Protein AF-A0A2E7U4L3-F1 (afdb_monomer_lite)

Structure (mmCIF, N/CA/C/O backbone):
data_AF-A0A2E7U4L3-F1
#
_entry.id   AF-A0A2E7U4L3-F1
#
loop_
_atom_site.group_PDB
_atom_site.id
_atom_site.type_symbol
_atom_site.label_atom_id
_atom_site.label_alt_id
_atom_site.label_comp_id
_atom_site.label_asym_id
_atom_site.label_entity_id
_atom_site.label_seq_id
_atom_site.pdbx_PDB_ins_code
_a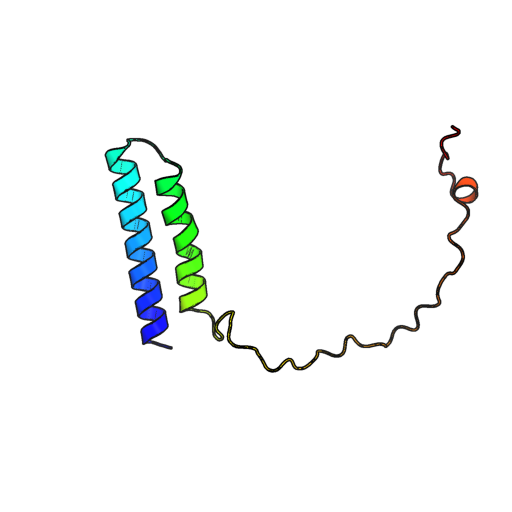tom_site.Cartn_x
_atom_site.Cartn_y
_atom_site.Cartn_z
_atom_site.occupancy
_atom_site.B_iso_or_equiv
_atom_site.auth_seq_id
_atom_site.auth_comp_id
_atom_site.auth_asym_id
_atom_site.auth_atom_id
_atom_site.pdbx_PDB_model_num
ATOM 1 N N . MET A 1 1 ? 14.058 -9.959 -10.956 1.00 66.25 1 MET A N 1
ATOM 2 C CA . MET A 1 1 ? 12.629 -9.590 -11.115 1.00 66.25 1 MET A CA 1
ATOM 3 C C . MET A 1 1 ? 11.673 -10.412 -10.248 1.00 66.25 1 MET A C 1
ATOM 5 O O . MET A 1 1 ? 11.119 -9.844 -9.322 1.00 66.25 1 MET A O 1
ATOM 9 N N . ARG A 1 2 ? 11.509 -11.732 -10.452 1.00 80.62 2 ARG A N 1
ATOM 10 C CA . ARG A 1 2 ? 10.492 -12.543 -9.732 1.00 80.62 2 ARG A CA 1
ATOM 11 C C . ARG A 1 2 ? 10.566 -12.469 -8.197 1.00 80.62 2 ARG A C 1
ATOM 13 O O . ARG A 1 2 ? 9.537 -12.325 -7.552 1.00 80.62 2 ARG A O 1
ATOM 20 N N . ALA A 1 3 ? 11.769 -12.500 -7.621 1.00 85.56 3 ALA A N 1
ATOM 21 C CA . ALA A 1 3 ? 11.955 -12.378 -6.172 1.00 85.56 3 ALA A CA 1
ATOM 22 C C . ALA A 1 3 ? 11.545 -10.997 -5.617 1.00 85.56 3 ALA A C 1
ATOM 24 O O . ALA A 1 3 ? 10.946 -10.927 -4.551 1.00 85.56 3 ALA A O 1
ATOM 25 N N . ARG A 1 4 ? 11.811 -9.911 -6.360 1.00 82.69 4 ARG A N 1
ATOM 26 C CA . ARG A 1 4 ? 11.434 -8.531 -5.988 1.00 82.69 4 ARG A CA 1
ATOM 27 C C . ARG A 1 4 ? 9.918 -8.352 -5.995 1.00 82.69 4 ARG A C 1
ATOM 29 O O . ARG A 1 4 ? 9.357 -7.817 -5.047 1.00 82.69 4 ARG A O 1
ATOM 36 N N . VAL A 1 5 ? 9.264 -8.888 -7.026 1.00 87.00 5 VAL A N 1
ATOM 37 C CA . VAL A 1 5 ? 7.800 -8.898 -7.137 1.00 87.00 5 VAL A CA 1
ATOM 38 C C . VAL A 1 5 ? 7.174 -9.663 -5.970 1.00 87.00 5 VAL A C 1
ATOM 40 O O . VAL A 1 5 ? 6.269 -9.149 -5.320 1.00 87.00 5 VAL A O 1
ATOM 43 N N . LEU A 1 6 ? 7.686 -10.860 -5.656 1.00 91.75 6 LEU A N 1
ATOM 44 C CA . LEU A 1 6 ? 7.210 -11.653 -4.517 1.00 91.75 6 LEU A CA 1
ATOM 45 C C . LEU A 1 6 ? 7.417 -10.927 -3.182 1.00 91.75 6 LEU A C 1
ATOM 47 O O . LEU A 1 6 ? 6.496 -10.881 -2.373 1.00 91.75 6 LEU A O 1
ATOM 51 N N . ALA A 1 7 ? 8.590 -10.328 -2.964 1.00 89.69 7 ALA A N 1
ATOM 52 C CA . ALA A 1 7 ? 8.880 -9.575 -1.747 1.00 89.69 7 ALA A CA 1
ATOM 53 C C . ALA A 1 7 ? 7.936 -8.376 -1.576 1.00 89.69 7 ALA A C 1
ATOM 55 O O . ALA A 1 7 ? 7.391 -8.182 -0.493 1.00 89.69 7 ALA A O 1
ATOM 56 N N . GLY A 1 8 ? 7.685 -7.614 -2.642 1.00 90.69 8 GLY A N 1
ATOM 57 C CA . GLY A 1 8 ? 6.756 -6.487 -2.596 1.00 90.69 8 GLY A CA 1
ATOM 58 C C . GLY A 1 8 ? 5.302 -6.897 -2.375 1.00 90.69 8 GLY A C 1
ATOM 59 O O . GLY A 1 8 ? 4.585 -6.222 -1.639 1.00 90.69 8 GLY A O 1
ATOM 60 N N . TRP A 1 9 ? 4.879 -8.038 -2.924 1.00 92.50 9 TRP A N 1
ATOM 61 C CA . TRP A 1 9 ? 3.571 -8.626 -2.624 1.00 92.50 9 TRP A CA 1
ATOM 62 C C . TRP A 1 9 ? 3.447 -9.035 -1.155 1.00 92.50 9 TRP A C 1
ATOM 64 O O . TRP A 1 9 ? 2.464 -8.687 -0.506 1.00 92.50 9 TRP A O 1
ATOM 74 N N . ILE A 1 10 ? 4.452 -9.729 -0.614 1.00 95.19 10 ILE A N 1
ATOM 75 C CA . ILE A 1 10 ? 4.486 -10.125 0.801 1.00 95.19 10 ILE A CA 1
ATOM 76 C C . ILE A 1 10 ? 4.436 -8.884 1.697 1.00 95.19 10 ILE A C 1
ATOM 78 O O . ILE A 1 10 ? 3.648 -8.841 2.640 1.00 95.19 10 ILE A O 1
ATOM 82 N N . LEU A 1 11 ? 5.235 -7.864 1.380 1.00 94.12 11 LEU A N 1
ATOM 83 C CA . LEU A 1 11 ? 5.298 -6.619 2.139 1.00 94.12 11 LEU A CA 1
ATOM 84 C C . LEU A 1 11 ? 3.966 -5.853 2.087 1.00 94.12 11 LEU A C 1
ATOM 86 O O . LEU A 1 11 ? 3.490 -5.381 3.116 1.00 94.12 11 LEU A O 1
ATOM 90 N N . SER A 1 12 ? 3.322 -5.804 0.919 1.00 91.75 12 SER A N 1
ATOM 91 C CA . SER A 1 12 ? 2.000 -5.190 0.748 1.00 91.75 12 SER A CA 1
ATOM 92 C C . SER A 1 12 ? 0.929 -5.903 1.574 1.00 91.75 12 SER A C 1
ATOM 94 O O . SER A 1 12 ? 0.174 -5.258 2.297 1.00 91.75 12 SER A O 1
ATOM 96 N N . ILE A 1 13 ? 0.890 -7.240 1.528 1.00 95.12 13 ILE A N 1
ATOM 97 C CA . ILE A 1 13 ? -0.040 -8.034 2.345 1.00 95.12 13 ILE A CA 1
ATOM 98 C C . ILE A 1 13 ? 0.224 -7.789 3.835 1.00 95.12 13 ILE A C 1
ATOM 100 O O . ILE A 1 13 ? -0.722 -7.598 4.598 1.00 95.12 13 ILE A O 1
ATOM 104 N N . ALA A 1 14 ? 1.492 -7.748 4.252 1.00 96.06 14 ALA A N 1
ATOM 105 C CA . ALA A 1 14 ? 1.854 -7.471 5.636 1.00 96.06 14 ALA A CA 1
ATOM 106 C C . ALA A 1 14 ? 1.327 -6.101 6.092 1.00 96.06 14 ALA A C 1
ATOM 108 O O . ALA A 1 14 ? 0.678 -6.027 7.135 1.00 96.06 14 ALA A O 1
ATOM 109 N N . PHE A 1 15 ? 1.530 -5.040 5.306 1.00 95.62 15 PHE A N 1
ATOM 110 C CA . PHE A 1 15 ? 1.032 -3.703 5.637 1.00 95.62 15 PHE A CA 1
ATOM 111 C C . PHE A 1 15 ? -0.494 -3.635 5.729 1.00 95.62 15 PHE A C 1
ATOM 113 O O . PHE A 1 15 ? -1.019 -3.038 6.668 1.00 95.62 15 PHE A O 1
ATOM 120 N N . ILE A 1 16 ? -1.216 -4.305 4.830 1.00 95.12 16 ILE A N 1
ATOM 121 C CA . ILE A 1 16 ? -2.682 -4.375 4.898 1.00 95.12 16 ILE A CA 1
ATOM 122 C C . ILE A 1 16 ? -3.133 -5.061 6.197 1.00 95.12 16 ILE A C 1
ATOM 124 O O . ILE A 1 16 ? -4.024 -4.559 6.884 1.00 95.12 16 ILE A O 1
ATOM 128 N N . LEU A 1 17 ? -2.497 -6.174 6.578 1.00 96.38 17 LEU A N 1
ATOM 129 C CA . LEU A 1 17 ? -2.816 -6.886 7.820 1.00 96.38 17 LEU A CA 1
ATOM 130 C C . LEU A 1 17 ? -2.483 -6.057 9.070 1.00 96.38 17 LEU A C 1
ATOM 132 O O . LEU A 1 17 ? -3.279 -6.025 10.007 1.00 96.38 17 LEU A O 1
ATOM 136 N N . LEU A 1 18 ? -1.341 -5.367 9.081 1.00 94.88 18 LEU A N 1
ATOM 137 C CA . LEU A 1 18 ? -0.933 -4.453 10.155 1.00 94.88 18 LEU A CA 1
ATOM 138 C C . LEU A 1 18 ? -1.914 -3.283 10.305 1.00 94.88 18 LEU A C 1
ATOM 140 O O . LEU A 1 18 ? -2.314 -2.965 11.425 1.00 94.88 18 LEU A O 1
ATOM 144 N N . SER A 1 19 ? -2.365 -2.703 9.189 1.00 94.50 19 SER A N 1
ATOM 145 C CA . SER A 1 19 ? -3.405 -1.670 9.190 1.00 94.50 19 SER A CA 1
ATOM 146 C C . SER A 1 19 ? -4.714 -2.191 9.787 1.00 94.50 19 SER A C 1
ATOM 148 O O . SER A 1 19 ? -5.264 -1.578 10.702 1.00 94.50 19 SER A O 1
ATOM 150 N N . GLY A 1 20 ? -5.167 -3.369 9.344 1.00 94.19 20 GLY A N 1
ATOM 151 C CA . GLY A 1 20 ? -6.381 -4.006 9.855 1.00 94.19 20 GLY A CA 1
ATOM 152 C C . GLY A 1 20 ? -6.302 -4.343 11.346 1.00 94.19 20 GLY A C 1
ATOM 153 O O . GLY A 1 20 ? -7.256 -4.098 12.082 1.00 94.19 20 GLY A O 1
ATOM 154 N N . LYS A 1 21 ? -5.155 -4.846 11.816 1.00 95.19 21 LYS A N 1
ATOM 155 C CA . LYS A 1 21 ? -4.900 -5.111 13.240 1.00 95.19 21 LYS A CA 1
ATOM 156 C C . LYS A 1 21 ? -4.952 -3.821 14.062 1.00 95.19 21 LYS A C 1
ATOM 158 O O . LYS A 1 21 ? -5.649 -3.784 15.070 1.00 95.19 21 LYS A O 1
ATOM 163 N N . SER A 1 22 ? -4.282 -2.761 13.602 1.00 92.94 22 SER A N 1
ATOM 164 C CA . SER A 1 22 ? -4.299 -1.448 14.262 1.00 92.94 22 SER A CA 1
ATOM 165 C C . SER A 1 22 ? -5.718 -0.871 14.341 1.00 92.94 22 SER A C 1
ATOM 167 O O . SER A 1 22 ? -6.126 -0.365 15.387 1.00 92.94 22 SER A O 1
ATOM 169 N N . PHE A 1 23 ? -6.509 -1.012 13.275 1.00 93.31 23 PHE A N 1
ATOM 170 C CA . PHE A 1 23 ? -7.911 -0.597 13.266 1.00 93.31 23 PHE A CA 1
ATOM 171 C C . PHE A 1 23 ? -8.771 -1.414 14.243 1.00 93.31 23 PHE A C 1
ATOM 173 O O . PHE A 1 23 ? -9.556 -0.839 14.993 1.00 93.31 23 PHE A O 1
ATOM 180 N N . ALA A 1 24 ? -8.606 -2.740 14.272 1.00 94.00 24 ALA A N 1
ATOM 181 C CA . ALA A 1 24 ? -9.362 -3.622 15.160 1.00 94.00 24 ALA A CA 1
ATOM 182 C C . ALA A 1 24 ? -9.070 -3.363 16.649 1.00 94.00 24 ALA A C 1
ATOM 184 O O . ALA A 1 24 ? -9.978 -3.455 17.471 1.00 94.00 24 ALA A O 1
ATOM 185 N N . GLU A 1 25 ? -7.826 -3.021 16.994 1.00 93.44 25 GLU A N 1
ATOM 186 C CA . GLU A 1 25 ? -7.418 -2.721 18.373 1.00 93.44 25 GLU A CA 1
ATOM 187 C C . GLU A 1 25 ? -7.904 -1.347 18.844 1.00 93.44 25 GLU A C 1
ATOM 189 O O . GLU A 1 25 ? -8.342 -1.207 19.984 1.00 93.44 25 GLU A O 1
ATOM 194 N N . ASN A 1 26 ? -7.855 -0.337 17.973 1.00 89.00 26 ASN A N 1
ATOM 195 C CA . ASN A 1 26 ? -8.202 1.037 18.338 1.00 89.00 26 ASN A CA 1
ATOM 196 C C . ASN A 1 26 ? -9.680 1.385 18.091 1.00 89.00 26 ASN A C 1
ATOM 198 O O . ASN A 1 26 ? -10.150 2.415 18.568 1.00 89.00 26 ASN A O 1
ATOM 202 N N . GLY A 1 27 ? -10.412 0.572 17.322 1.00 88.88 27 GLY A N 1
ATOM 203 C CA . GLY A 1 27 ? -11.813 0.815 16.957 1.00 88.88 27 GLY A CA 1
ATOM 204 C C . GLY A 1 27 ? -12.034 2.017 16.027 1.00 88.88 27 GLY A C 1
ATOM 205 O O . GLY A 1 27 ? -13.175 2.380 15.752 1.00 88.88 27 GLY A O 1
ATOM 206 N N . GLN A 1 28 ? -10.958 2.643 15.546 1.00 89.88 28 GLN A N 1
ATOM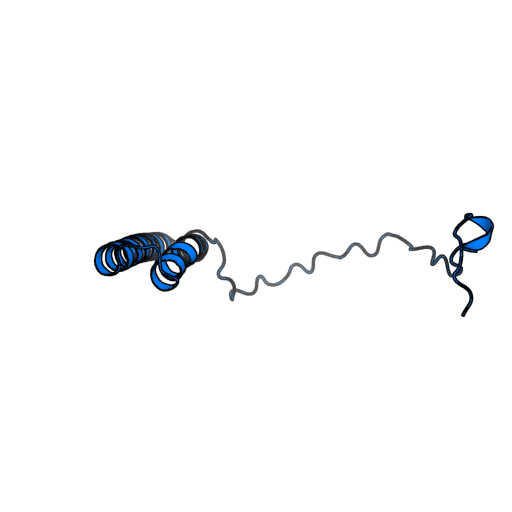 207 C CA . GLN A 1 28 ? -10.970 3.811 14.668 1.00 89.88 28 GLN A CA 1
ATOM 208 C C . GLN A 1 28 ? -9.742 3.804 13.749 1.00 89.88 28 GLN A C 1
ATOM 210 O O . GLN A 1 28 ? -8.722 3.191 14.073 1.00 89.88 28 GLN A O 1
ATOM 215 N N . LEU A 1 29 ? -9.815 4.510 12.615 1.00 89.06 29 LEU A N 1
ATOM 216 C CA . LEU A 1 29 ? -8.643 4.716 11.760 1.00 89.06 29 LEU A CA 1
ATOM 217 C C . LEU A 1 29 ? -7.698 5.729 12.414 1.00 89.06 29 LEU A C 1
ATOM 219 O O . LEU A 1 29 ? -7.954 6.931 12.423 1.00 89.06 29 LEU A O 1
ATOM 223 N N . THR A 1 30 ? -6.593 5.230 12.956 1.00 92.75 30 THR A N 1
ATOM 224 C CA . THR A 1 30 ? -5.515 6.031 13.544 1.00 92.75 30 THR A CA 1
ATOM 225 C C . THR A 1 30 ? -4.446 6.366 12.504 1.00 92.75 30 THR A C 1
ATOM 227 O O . THR A 1 30 ? -4.358 5.724 11.453 1.00 92.75 30 THR A O 1
ATOM 230 N N . THR A 1 31 ? -3.574 7.329 12.809 1.00 92.88 31 THR A N 1
ATOM 231 C CA . THR A 1 31 ? -2.408 7.668 11.972 1.00 92.88 31 THR A CA 1
ATOM 232 C C . THR A 1 31 ? -1.524 6.454 11.677 1.00 92.88 31 THR A C 1
ATOM 234 O O . THR A 1 31 ? -0.973 6.345 10.588 1.00 92.88 31 THR A O 1
ATOM 237 N N . GLU A 1 32 ? -1.431 5.506 12.610 1.00 91.25 32 GLU A N 1
ATOM 238 C CA . GLU A 1 32 ? -0.681 4.259 12.434 1.00 91.25 32 GLU A CA 1
ATOM 239 C C . GLU A 1 32 ? -1.303 3.369 11.348 1.00 91.25 32 GLU A C 1
ATOM 241 O O . GLU A 1 32 ? -0.617 2.939 10.421 1.00 91.25 32 GLU A O 1
ATOM 246 N N . SER A 1 33 ? -2.628 3.172 11.399 1.00 92.06 33 SER A N 1
ATOM 247 C CA . SER A 1 33 ? -3.363 2.413 10.377 1.00 92.06 33 SER A CA 1
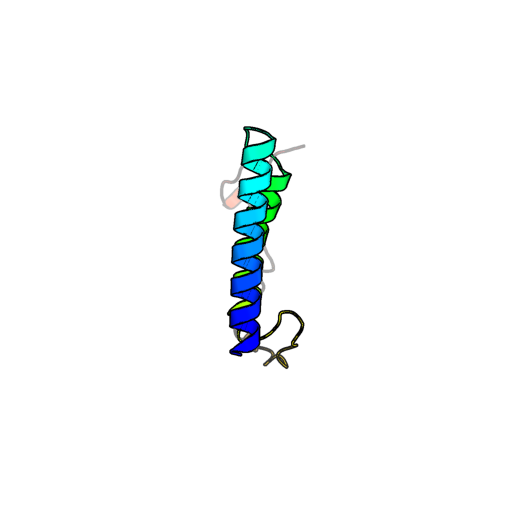ATOM 248 C C . SER A 1 33 ? -3.247 3.044 8.983 1.00 92.06 33 SER A C 1
ATOM 250 O O . SER A 1 33 ? -3.077 2.328 7.990 1.00 92.06 33 SER A O 1
ATOM 252 N N . TRP A 1 34 ? -3.255 4.380 8.919 1.00 94.88 34 TRP A N 1
ATOM 253 C CA . TRP A 1 34 ? -3.015 5.148 7.699 1.00 94.88 34 TRP A CA 1
ATOM 254 C C . TRP A 1 34 ? -1.581 4.997 7.195 1.00 94.88 34 TRP A C 1
ATOM 256 O O . TRP A 1 34 ? -1.380 4.810 5.997 1.00 94.88 34 TRP A O 1
ATOM 266 N N . GLY A 1 35 ? -0.592 5.023 8.090 1.00 95.00 35 GLY A N 1
ATOM 267 C CA . GLY A 1 35 ? 0.816 4.840 7.743 1.00 95.00 35 GLY A CA 1
ATOM 268 C C . GLY A 1 35 ? 1.062 3.516 7.021 1.00 95.00 35 GLY A C 1
ATOM 269 O O . GLY A 1 35 ? 1.688 3.494 5.962 1.00 95.00 35 GLY A O 1
ATOM 270 N N . PHE A 1 36 ? 0.492 2.420 7.525 1.00 94.12 36 PHE A N 1
ATOM 271 C CA . PHE A 1 36 ? 0.595 1.118 6.861 1.00 94.12 36 PHE A CA 1
ATOM 272 C C . PHE A 1 36 ? -0.098 1.097 5.486 1.00 94.12 36 PHE A C 1
ATOM 274 O O . PHE A 1 36 ? 0.466 0.584 4.518 1.00 94.12 36 PHE A O 1
ATOM 281 N N . LEU A 1 37 ? -1.283 1.703 5.349 1.00 93.62 37 LEU A N 1
ATOM 282 C CA . LEU A 1 37 ? -1.971 1.780 4.051 1.00 93.62 37 LEU A CA 1
ATOM 283 C C . LEU A 1 37 ? -1.170 2.581 3.023 1.00 93.62 37 LEU A C 1
ATOM 285 O O . LEU A 1 37 ? -1.041 2.145 1.882 1.00 93.62 37 LEU A O 1
ATOM 289 N N . LEU A 1 38 ? -0.583 3.707 3.430 1.00 94.81 38 LEU A N 1
ATOM 290 C CA . LEU A 1 38 ? 0.225 4.562 2.558 1.00 94.81 38 LEU A CA 1
ATOM 291 C C . LEU A 1 38 ? 1.555 3.912 2.149 1.0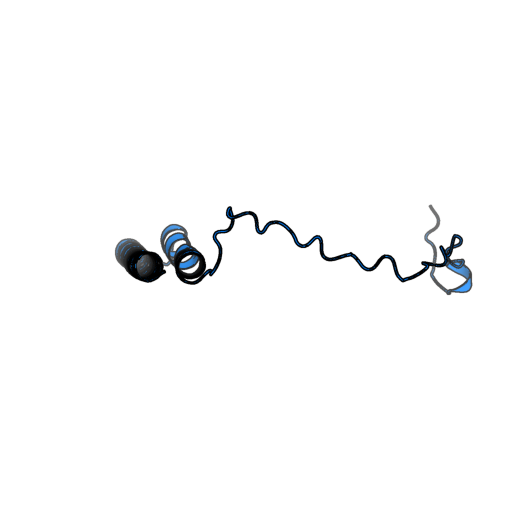0 94.81 38 LEU A C 1
ATOM 293 O O . LEU A 1 38 ? 2.059 4.183 1.062 1.00 94.81 38 LEU A O 1
ATOM 297 N N . LEU A 1 39 ? 2.100 3.006 2.964 1.00 92.19 39 LEU A N 1
ATOM 298 C CA . LEU A 1 39 ? 3.292 2.224 2.612 1.00 92.19 39 LEU A CA 1
ATOM 299 C C . LEU A 1 39 ? 3.012 1.102 1.600 1.00 92.19 39 LEU A C 1
ATOM 301 O O . LEU A 1 39 ? 3.930 0.620 0.936 1.00 92.19 39 LEU A O 1
ATOM 305 N N . THR A 1 40 ? 1.755 0.696 1.438 1.00 91.25 40 THR A N 1
ATOM 306 C CA . THR A 1 40 ? 1.358 -0.362 0.498 1.00 91.25 40 THR A CA 1
ATOM 307 C C . THR A 1 40 ? 1.666 -0.009 -0.971 1.00 91.25 40 THR A C 1
ATOM 309 O O . THR A 1 40 ? 2.346 -0.797 -1.632 1.00 91.25 40 THR A O 1
ATOM 312 N N . PRO A 1 41 ? 1.264 1.158 -1.521 1.00 87.31 41 PRO A N 1
ATOM 313 C CA . PRO A 1 41 ? 1.639 1.539 -2.885 1.00 87.31 41 PRO A CA 1
ATOM 314 C C . PRO A 1 41 ? 3.154 1.717 -3.065 1.00 87.31 41 PRO A C 1
ATOM 316 O O . PRO A 1 41 ? 3.667 1.414 -4.139 1.00 87.31 41 PRO A O 1
ATOM 319 N N . LEU A 1 42 ? 3.889 2.123 -2.022 1.00 87.25 42 LEU A N 1
ATOM 320 C CA . LEU A 1 42 ? 5.355 2.193 -2.063 1.00 87.25 42 LEU A CA 1
ATOM 321 C C . LEU A 1 42 ? 5.982 0.799 -2.220 1.00 87.25 42 LEU A C 1
ATOM 323 O O . LEU A 1 42 ? 6.893 0.614 -3.028 1.00 87.25 42 LEU A O 1
ATOM 327 N N . ALA A 1 43 ? 5.474 -0.196 -1.488 1.00 87.56 43 ALA A N 1
ATOM 328 C CA . ALA A 1 43 ? 5.912 -1.581 -1.634 1.00 87.56 43 ALA A CA 1
ATOM 329 C C . ALA A 1 43 ? 5.678 -2.092 -3.063 1.00 87.56 43 ALA A C 1
ATOM 331 O O . ALA A 1 43 ? 6.572 -2.713 -3.636 1.00 87.56 43 ALA A O 1
ATOM 332 N N . PHE A 1 44 ? 4.525 -1.779 -3.665 1.00 85.56 44 PHE A N 1
ATOM 333 C CA . PHE A 1 44 ? 4.251 -2.105 -5.066 1.00 85.56 44 PHE A CA 1
ATOM 334 C C . PHE A 1 44 ? 5.171 -1.371 -6.043 1.00 85.56 44 PHE A C 1
ATOM 336 O O . PHE A 1 44 ? 5.675 -2.007 -6.969 1.00 85.56 44 PHE A O 1
ATOM 343 N N . ALA A 1 45 ? 5.436 -0.080 -5.825 1.00 87.00 45 ALA A N 1
ATOM 344 C CA . ALA A 1 45 ? 6.349 0.696 -6.657 1.00 87.00 45 ALA A CA 1
ATOM 345 C C . ALA A 1 45 ? 7.741 0.048 -6.694 1.00 87.00 45 ALA A C 1
ATOM 347 O O . ALA A 1 45 ? 8.256 -0.242 -7.767 1.00 87.00 45 ALA A O 1
ATOM 348 N N . LEU A 1 46 ? 8.310 -0.313 -5.541 1.00 83.94 46 LEU A N 1
ATOM 349 C CA . LEU A 1 46 ? 9.613 -0.994 -5.473 1.00 83.94 46 LEU A CA 1
ATOM 350 C C . LEU A 1 46 ? 9.604 -2.403 -6.100 1.00 83.94 46 LEU A C 1
ATOM 352 O O . LEU A 1 46 ? 10.626 -2.876 -6.610 1.00 83.94 46 LEU A O 1
ATOM 356 N N . ALA A 1 47 ? 8.460 -3.089 -6.057 1.00 86.31 47 ALA A N 1
ATOM 357 C CA . ALA A 1 47 ? 8.295 -4.441 -6.586 1.00 86.31 47 ALA A CA 1
ATOM 358 C C . ALA A 1 47 ? 8.223 -4.481 -8.115 1.00 86.31 47 ALA A C 1
ATOM 360 O O . ALA A 1 47 ? 8.770 -5.397 -8.735 1.00 86.31 47 ALA A O 1
ATOM 361 N N . LEU A 1 48 ? 7.494 -3.520 -8.689 1.00 84.44 48 LEU A N 1
ATOM 362 C CA . LEU A 1 48 ? 7.157 -3.447 -10.108 1.00 84.44 48 LEU A CA 1
ATOM 363 C C . LEU A 1 48 ? 8.089 -2.518 -10.887 1.00 84.44 48 LEU A C 1
ATOM 365 O O . LEU A 1 48 ? 8.130 -2.627 -12.111 1.00 84.44 48 LEU A O 1
ATOM 369 N N . SER A 1 49 ? 8.835 -1.642 -10.206 1.00 82.62 49 SER A N 1
ATOM 370 C CA . SER A 1 4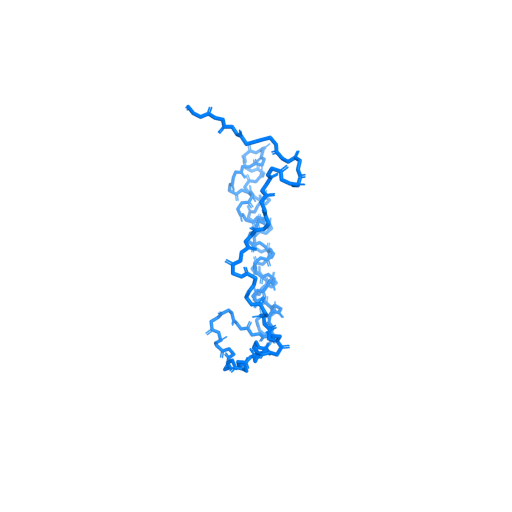9 ? 9.752 -0.729 -10.881 1.00 82.62 49 SER A CA 1
ATOM 371 C C . SER A 1 49 ? 10.830 -1.509 -11.644 1.00 82.62 49 SER A C 1
ATOM 373 O O . SER A 1 49 ? 11.494 -2.369 -11.043 1.00 82.62 49 SER A O 1
ATOM 375 N N . PRO A 1 50 ? 11.026 -1.221 -12.945 1.00 76.81 50 PRO A N 1
ATOM 376 C CA . PRO A 1 50 ? 12.103 -1.801 -13.742 1.00 76.81 50 PRO A CA 1
ATOM 377 C C . PRO A 1 50 ? 13.474 -1.500 -13.129 1.00 76.81 50 PRO A C 1
ATOM 379 O O . PRO A 1 50 ? 14.263 -2.423 -12.925 1.00 76.81 50 PRO A O 1
ATOM 382 N N . ASN A 1 51 ? 13.676 -0.242 -12.730 1.00 79.81 51 ASN A N 1
ATOM 383 C CA . ASN A 1 51 ? 14.910 0.287 -12.155 1.00 79.81 51 ASN A CA 1
ATOM 384 C C . ASN A 1 51 ? 14.673 0.723 -10.707 1.00 79.81 51 ASN A C 1
ATOM 386 O O . ASN A 1 51 ? 13.585 1.187 -10.351 1.00 79.81 51 ASN A O 1
ATOM 390 N N . MET A 1 52 ? 15.646 0.515 -9.825 1.00 76.44 52 MET A N 1
ATOM 391 C CA . MET A 1 52 ? 15.544 1.051 -8.471 1.00 76.44 52 MET A CA 1
ATOM 392 C C . MET A 1 52 ? 15.738 2.573 -8.467 1.00 76.44 52 MET A C 1
ATOM 394 O O . MET A 1 52 ? 16.501 3.083 -9.276 1.00 76.44 52 MET A O 1
ATOM 398 N N . PRO A 1 53 ? 15.144 3.307 -7.508 1.00 70.00 53 PRO A N 1
ATOM 399 C CA . PRO A 1 53 ? 15.331 4.759 -7.391 1.00 70.00 53 PRO A CA 1
ATOM 400 C C . PRO A 1 53 ? 16.792 5.212 -7.219 1.00 70.00 53 PRO A C 1
ATOM 402 O O . PRO A 1 53 ? 17.094 6.389 -7.360 1.00 70.00 53 PRO A O 1
ATOM 405 N N . TRP A 1 54 ? 17.678 4.290 -6.838 1.00 72.06 54 TRP A N 1
ATOM 406 C CA . TRP A 1 54 ? 19.114 4.506 -6.654 1.00 72.06 54 TRP A CA 1
ATOM 407 C C . TRP A 1 54 ? 19.966 3.829 -7.736 1.00 72.06 54 TRP A C 1
ATOM 409 O O . TRP A 1 54 ? 21.191 3.916 -7.682 1.00 72.06 54 TRP A O 1
ATOM 419 N N . GLU A 1 55 ? 19.349 3.118 -8.683 1.00 73.62 55 GLU A N 1
ATOM 420 C CA . GLU A 1 55 ? 20.013 2.810 -9.946 1.00 73.62 55 GLU A CA 1
ATOM 421 C C . GLU A 1 55 ? 20.045 4.129 -10.711 1.00 73.62 55 GLU A C 1
ATOM 423 O O . GLU A 1 55 ? 19.017 4.606 -11.183 1.00 73.62 55 GLU A O 1
ATOM 428 N N . SER A 1 56 ? 21.218 4.761 -10.764 1.00 65.94 56 SER A N 1
ATOM 429 C CA . SER A 1 56 ? 21.465 5.802 -11.747 1.00 65.94 56 SER A CA 1
ATOM 430 C C . SER A 1 56 ? 21.299 5.147 -13.111 1.00 65.94 56 SER A C 1
ATOM 432 O O . SER A 1 56 ? 22.152 4.357 -13.522 1.00 65.94 56 SER A O 1
ATOM 434 N N . GLU A 1 57 ? 20.196 5.440 -13.794 1.00 61.78 57 GLU A N 1
ATOM 435 C CA . GLU A 1 57 ? 20.240 5.446 -15.248 1.00 61.78 57 GLU A CA 1
ATOM 436 C C . GLU A 1 57 ? 21.406 6.375 -15.581 1.00 61.78 57 GLU A C 1
ATOM 438 O O . GLU A 1 57 ? 21.446 7.515 -15.113 1.00 61.78 57 GLU A O 1
ATOM 443 N N . GLU A 1 58 ? 22.433 5.834 -16.241 1.00 58.34 58 GLU A N 1
ATOM 444 C CA . GLU A 1 58 ? 23.388 6.661 -16.962 1.00 58.34 58 GLU A CA 1
ATOM 445 C C . GLU A 1 58 ? 22.494 7.545 -17.815 1.00 58.34 58 GLU A C 1
ATOM 447 O O . GLU A 1 58 ? 21.766 7.039 -18.671 1.00 58.34 58 GLU A O 1
ATOM 452 N N . SER A 1 59 ? 22.363 8.804 -17.405 1.00 55.16 59 SER A N 1
ATOM 453 C CA . SER A 1 59 ? 21.480 9.728 -18.071 1.00 55.16 59 SER A CA 1
ATOM 454 C C . SER A 1 59 ? 21.963 9.730 -19.509 1.00 55.16 59 SER A C 1
ATOM 456 O O . SER A 1 59 ? 23.054 10.231 -19.779 1.00 55.16 59 SER A O 1
ATOM 458 N N . ASP A 1 60 ? 21.153 9.207 -20.430 1.00 53.53 60 ASP A N 1
ATOM 459 C CA . ASP A 1 60 ? 20.956 9.983 -21.637 1.00 53.53 60 ASP A CA 1
ATOM 460 C C . ASP A 1 60 ? 20.513 11.325 -21.070 1.00 53.53 60 ASP A C 1
ATOM 462 O O . ASP A 1 60 ? 19.395 11.477 -20.564 1.00 53.53 60 ASP A O 1
ATOM 466 N N . GLU A 1 61 ? 21.490 12.227 -20.952 1.00 54.09 61 GLU A N 1
ATOM 467 C CA . GLU A 1 61 ? 21.266 13.649 -20.924 1.00 54.09 61 GLU A CA 1
ATOM 468 C C . GLU A 1 61 ? 20.366 13.845 -22.129 1.00 54.09 61 GLU A C 1
ATOM 470 O O . GLU A 1 61 ? 20.829 13.918 -23.261 1.00 54.09 61 GLU A O 1
ATOM 475 N N . SER A 1 62 ? 19.055 13.753 -21.896 1.00 47.97 62 SER A N 1
ATOM 476 C CA . SER A 1 62 ? 18.069 14.275 -22.803 1.00 47.97 62 SER A CA 1
ATOM 477 C C . SER A 1 62 ? 18.557 15.689 -22.975 1.00 47.97 62 SER A C 1
ATOM 479 O O . SER A 1 62 ? 18.438 16.487 -22.041 1.00 47.97 62 SER A O 1
ATOM 481 N N . GLU A 1 63 ? 19.223 15.918 -24.107 1.00 54.72 63 GLU A N 1
ATOM 482 C CA . GLU A 1 63 ? 19.320 17.193 -24.775 1.00 54.72 63 GLU A CA 1
ATOM 483 C C . GLU A 1 63 ? 18.016 17.889 -24.420 1.00 54.72 63 GLU A C 1
ATOM 485 O O . GLU A 1 63 ? 16.929 17.533 -24.880 1.00 54.72 63 GLU A O 1
ATOM 490 N N . TRP A 1 64 ? 18.107 18.807 -23.464 1.00 59.44 64 TRP A N 1
ATOM 491 C CA . TRP A 1 64 ? 17.227 19.941 -23.500 1.00 59.44 64 TRP A CA 1
ATOM 492 C C . TRP A 1 64 ? 17.598 20.533 -24.845 1.00 59.44 64 TRP A C 1
ATOM 494 O O . TRP A 1 64 ? 18.693 21.079 -24.951 1.00 59.44 64 TRP A O 1
ATOM 504 N N . GLU A 1 65 ? 16.805 20.234 -25.881 1.00 55.56 65 GLU A N 1
ATOM 505 C CA . GLU A 1 65 ? 16.988 20.804 -27.208 1.00 55.56 65 GLU A CA 1
ATOM 506 C C . GLU A 1 65 ? 17.148 22.302 -26.973 1.00 55.56 65 GLU A C 1
ATOM 508 O O . GLU A 1 65 ? 16.203 23.005 -26.613 1.00 55.56 65 GLU A O 1
ATOM 513 N N . GLU A 1 66 ? 18.386 22.775 -27.085 1.00 51.88 66 GLU A N 1
ATOM 514 C CA . GLU A 1 66 ? 18.753 24.181 -26.994 1.00 51.88 66 GLU A CA 1
ATOM 515 C C . GLU A 1 66 ? 18.382 24.836 -28.336 1.00 51.88 66 GLU A C 1
ATOM 517 O O . GLU A 1 66 ? 19.155 25.575 -28.923 1.00 51.88 66 GLU A O 1
ATOM 522 N N . ASP A 1 67 ? 17.192 24.507 -28.844 1.00 53.56 67 ASP A N 1
ATOM 523 C CA . ASP A 1 67 ? 16.661 24.872 -30.153 1.00 53.56 67 ASP A CA 1
ATOM 524 C C . ASP A 1 67 ? 15.308 25.568 -29.979 1.00 53.56 67 ASP A C 1
ATOM 526 O O . ASP A 1 67 ? 14.334 25.305 -30.674 1.00 53.56 67 ASP A O 1
ATOM 530 N N . GLU A 1 68 ? 15.258 26.539 -29.078 1.00 51.66 68 GLU A N 1
ATOM 531 C CA . GLU A 1 68 ? 14.530 27.760 -29.388 1.00 51.66 68 GLU A CA 1
ATOM 532 C C . GLU A 1 68 ? 15.469 28.907 -29.040 1.00 51.66 68 GLU A C 1
ATOM 534 O O . GLU A 1 68 ? 15.779 29.138 -27.869 1.00 51.66 68 GLU A O 1
ATOM 539 N N . GLU A 1 69 ? 15.954 29.617 -30.065 1.00 51.91 69 GLU A N 1
ATOM 540 C CA . GLU A 1 69 ? 16.463 30.975 -29.912 1.00 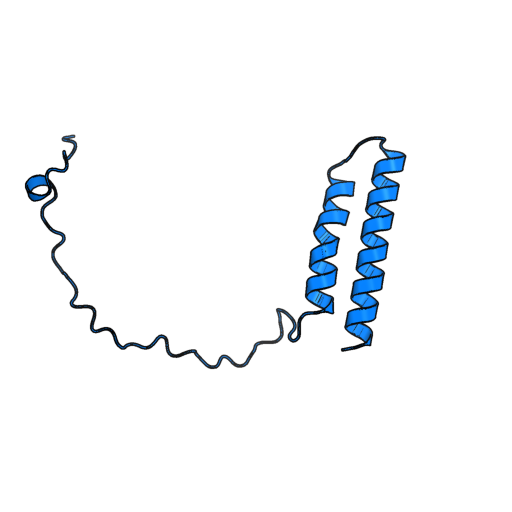51.91 69 GLU A CA 1
ATOM 541 C C . GLU A 1 69 ? 15.375 31.773 -29.183 1.00 51.91 69 GLU A C 1
ATOM 543 O O . GLU A 1 69 ? 14.471 32.339 -29.797 1.00 51.91 69 GLU A O 1
ATOM 548 N N . MET A 1 70 ? 15.418 31.783 -27.849 1.00 51.19 70 MET A N 1
ATOM 549 C CA . MET A 1 70 ? 14.662 32.728 -27.056 1.00 51.19 70 MET A CA 1
ATOM 550 C C . MET A 1 70 ? 15.216 34.087 -27.446 1.00 51.19 70 MET A C 1
ATOM 552 O O . MET A 1 70 ? 16.249 34.526 -26.932 1.00 51.19 70 MET A O 1
ATOM 556 N N . GLU A 1 71 ? 14.535 34.745 -28.382 1.00 53.69 71 GLU A N 1
ATOM 557 C CA . GLU A 1 71 ? 14.593 36.184 -28.532 1.00 53.69 71 GLU A CA 1
ATOM 558 C C . GLU A 1 71 ? 14.278 36.728 -27.142 1.00 53.69 71 GLU A C 1
ATOM 560 O O . GLU A 1 71 ? 13.132 36.741 -26.692 1.00 53.69 71 GLU A O 1
ATOM 565 N N . TYR A 1 72 ? 15.335 37.039 -26.391 1.00 51.75 72 TYR A N 1
ATOM 566 C CA . TYR A 1 72 ? 15.230 37.641 -25.081 1.00 51.75 72 TYR A CA 1
ATOM 567 C C . TYR A 1 72 ? 14.442 38.923 -25.309 1.00 51.75 72 TYR A C 1
ATOM 569 O O . TYR A 1 72 ? 14.979 39.920 -25.791 1.00 51.75 72 TYR A O 1
ATOM 577 N N . VAL A 1 73 ? 13.152 38.899 -24.987 1.00 61.59 73 VAL A N 1
ATOM 578 C CA . VAL A 1 73 ? 12.349 40.107 -24.896 1.00 61.59 73 VAL A CA 1
ATOM 579 C C . VAL A 1 73 ? 12.894 40.836 -23.673 1.00 61.59 73 VAL A C 1
ATOM 581 O O . VAL A 1 73 ? 12.434 40.669 -22.548 1.00 61.59 73 VAL A O 1
ATOM 584 N N . THR A 1 74 ? 13.963 41.608 -23.879 1.00 62.12 74 THR A N 1
ATOM 585 C CA . THR A 1 74 ? 14.678 42.349 -22.832 1.00 62.12 74 THR A CA 1
ATOM 586 C C . THR A 1 74 ? 13.841 43.484 -22.244 1.00 62.12 74 THR A C 1
ATOM 588 O O . THR A 1 74 ? 14.301 44.193 -21.353 1.00 62.12 74 THR A O 1
ATOM 591 N N . GLN A 1 75 ? 12.624 43.688 -22.749 1.00 62.59 75 GLN A N 1
ATOM 592 C CA . GLN A 1 75 ? 11.699 44.713 -22.304 1.00 62.59 75 GLN A CA 1
ATOM 593 C C . GLN A 1 75 ? 10.319 44.095 -22.111 1.00 62.59 75 GLN A C 1
ATOM 595 O O . GLN A 1 75 ? 9.614 43.808 -23.075 1.00 62.59 75 GLN A O 1
ATOM 600 N N . ALA A 1 76 ? 9.942 43.887 -20.850 1.00 71.75 76 ALA A N 1
ATOM 601 C CA . ALA A 1 76 ? 8.551 43.617 -20.527 1.00 71.75 76 ALA A CA 1
ATOM 602 C C . ALA A 1 76 ? 7.698 44.811 -21.011 1.00 71.75 76 ALA A C 1
ATOM 604 O O . ALA A 1 76 ? 8.105 45.954 -20.781 1.00 71.75 76 ALA A O 1
ATOM 605 N N . PRO A 1 77 ? 6.566 44.573 -21.695 1.00 72.94 77 PRO A N 1
ATOM 606 C CA . PRO A 1 77 ? 5.665 45.641 -22.119 1.00 72.94 77 PRO A CA 1
ATOM 607 C C . PRO A 1 77 ? 5.161 46.446 -20.915 1.00 72.94 77 PRO A C 1
ATOM 609 O O . PRO A 1 77 ? 4.962 45.887 -19.834 1.00 72.94 77 PRO A O 1
ATOM 612 N N . ASP A 1 78 ? 4.981 47.755 -21.108 1.00 78.56 78 ASP A N 1
ATOM 613 C CA . ASP A 1 78 ? 4.577 48.671 -20.042 1.00 78.56 78 ASP A CA 1
ATOM 614 C C . ASP A 1 78 ? 3.201 48.254 -19.481 1.00 78.56 78 ASP A C 1
ATOM 616 O O . ASP A 1 78 ? 2.226 48.178 -20.241 1.00 78.56 78 ASP A O 1
ATOM 620 N N . PRO A 1 79 ? 3.089 47.941 -18.175 1.00 77.00 79 PRO A N 1
ATOM 621 C CA . PRO A 1 79 ? 1.825 47.526 -17.573 1.00 77.00 79 PRO A CA 1
ATOM 622 C C . PRO A 1 79 ? 0.709 48.567 -17.738 1.00 77.00 79 PRO A C 1
ATOM 624 O O . PRO A 1 79 ? -0.458 48.175 -17.824 1.00 77.00 79 PRO A O 1
ATOM 627 N N . GLU A 1 80 ? 1.043 49.858 -17.836 1.00 75.25 80 GLU A N 1
ATOM 628 C CA . GLU A 1 80 ? 0.061 50.928 -18.038 1.00 75.25 80 GLU A CA 1
ATOM 629 C C . GLU A 1 80 ? -0.577 50.859 -19.435 1.00 75.25 80 GLU A C 1
ATOM 631 O O . GLU A 1 80 ? -1.797 50.977 -19.572 1.00 75.25 80 GLU A O 1
ATOM 636 N N . GLU A 1 81 ? 0.217 50.577 -20.475 1.00 77.81 81 GLU A N 1
ATOM 637 C CA . GLU A 1 81 ? -0.284 50.390 -21.846 1.00 77.81 81 GLU A CA 1
ATOM 638 C C . GLU A 1 81 ? -1.133 49.118 -21.987 1.00 77.81 81 GLU A C 1
ATOM 640 O O . GLU A 1 81 ? -2.021 49.037 -22.839 1.00 77.81 81 GLU A O 1
ATOM 645 N N . LEU A 1 82 ? -0.902 48.136 -21.116 1.00 80.81 82 LEU A N 1
ATOM 646 C CA . LEU A 1 82 ? -1.678 46.902 -21.027 1.00 80.81 82 LEU A CA 1
ATOM 647 C C . LEU A 1 82 ? -2.955 47.044 -20.179 1.00 80.81 82 LEU A C 1
ATOM 649 O O . LEU A 1 82 ? -3.717 46.082 -20.055 1.00 80.81 82 LEU A O 1
ATOM 653 N N . GLY A 1 83 ? -3.215 48.228 -19.614 1.00 75.19 83 GLY A N 1
ATOM 654 C CA . GLY A 1 83 ? -4.406 48.510 -18.811 1.00 75.19 83 GLY A CA 1
ATOM 655 C C . GLY A 1 83 ? -4.389 47.861 -17.426 1.00 75.19 83 GLY A C 1
ATOM 656 O O . GLY A 1 83 ? -5.447 47.720 -16.806 1.00 75.19 83 GLY A O 1
ATOM 657 N N . PHE A 1 84 ? -3.215 47.448 -16.941 1.00 81.81 84 PHE A N 1
ATOM 658 C CA . PHE A 1 84 ? -3.053 47.016 -15.559 1.00 81.81 84 PHE A CA 1
ATOM 659 C C . PHE A 1 84 ? -2.943 48.243 -14.649 1.00 81.81 84 PHE A C 1
ATOM 661 O O . PHE A 1 84 ? -2.159 49.153 -14.898 1.00 81.81 84 PHE A O 1
ATOM 668 N N . ASP A 1 85 ? -3.729 48.255 -13.574 1.00 82.75 85 ASP A N 1
ATOM 669 C CA . ASP A 1 85 ? -3.663 49.296 -12.548 1.00 82.75 85 ASP A CA 1
ATOM 670 C C . ASP A 1 85 ? -2.456 49.026 -11.630 1.00 82.75 85 ASP A C 1
ATOM 672 O O . ASP A 1 85 ? -2.427 48.018 -10.913 1.00 82.75 85 ASP A O 1
ATOM 676 N N . VAL A 1 86 ? -1.423 49.873 -11.701 1.00 79.12 86 VAL A N 1
ATOM 677 C CA . VAL A 1 86 ? -0.195 49.731 -10.903 1.00 79.12 86 VAL A CA 1
ATOM 678 C C . VAL A 1 86 ? -0.390 50.438 -9.556 1.00 79.12 86 VAL A C 1
ATOM 680 O O . VAL A 1 86 ? -0.629 51.646 -9.525 1.00 79.12 86 VAL A O 1
ATOM 683 N N . PRO A 1 87 ? -0.274 49.735 -8.414 1.00 78.69 87 PRO A N 1
ATOM 684 C CA . PRO A 1 87 ? -0.486 50.352 -7.111 1.00 78.69 87 PRO A CA 1
ATOM 685 C C . PRO A 1 87 ? 0.600 51.393 -6.801 1.00 78.69 87 PRO A C 1
ATOM 687 O O . PRO A 1 87 ? 1.793 51.095 -6.849 1.00 78.69 87 PRO A O 1
ATOM 690 N N . VAL A 1 88 ? 0.176 52.603 -6.429 1.00 76.00 88 VAL A N 1
ATOM 691 C CA . VAL A 1 88 ? 1.061 53.682 -5.958 1.00 76.00 88 VAL A CA 1
ATOM 692 C C . VAL A 1 88 ? 1.276 53.533 -4.446 1.00 76.00 88 VAL A C 1
ATOM 694 O O . VAL A 1 88 ? 0.303 53.370 -3.706 1.00 76.00 88 VAL A O 1
ATOM 697 N N . LEU A 1 89 ? 2.535 53.571 -3.992 1.00 67.06 89 LEU A N 1
ATOM 698 C CA . LEU A 1 89 ? 2.915 53.576 -2.568 1.00 67.06 89 LEU A CA 1
ATOM 699 C C . LEU A 1 89 ? 3.020 54.997 -2.006 1.00 67.06 89 LEU A C 1
ATOM 701 O O . LEU A 1 89 ? 3.579 55.867 -2.712 1.00 67.06 89 LEU A O 1
#

Secondary structure (DSSP, 8-state):
-HHHHHHHHHHHHHHHHHHHHHHHHHSS--HHHHHHHHHHHHHHHHHH-SS-TTS-------------------SPPPTTTTT--PPP-

Foldseek 3Di:
DVVLLVQLVVLLVVLQVQLVVVCVVVVHRDPRSVVSNVCNVVSVCRSPPPDDPPPPPPDPPPPPPPPDPPPPPVDDPDVVVVVHDDDDD

Radius of gyration: 26.15 Å; chains: 1; bounding box: 35×66×48 Å

pLDDT: mean 79.48, std 14.75, range [47.97, 96.38]

Sequence (89 aa):
MRARVLAGWILSIAFILLSGKSFAENGQLTTESWGFLLLTPLAFALALSPNMPWESEESDESEWEEDEEMEYVTQAPDPEELGFDVPVL